Protein AF-A0A2V6W6C8-F1 (afdb_monomer)

Radius of gyration: 19.0 Å; Cα contacts (8 Å, |Δi|>4): 284; chains: 1; bounding box: 43×25×53 Å

Foldseek 3Di:
DKFWKWKAFPVRDIDIWIWPDADLFWTKTFPDDDDAQTWIWIWGAQPPRHHIDIFIWGFHDDDPGTTITTTPPQDPVSSVRSHVSVCVVVLPDQFEEEEAAQDPVVQVVVQVVSVVSPHHYDYDPDPVVVVVVCVPDDTPYYHD

Nearest PDB structures (foldseek):
  9fp0-assembly1_A  TM=7.371E-01  e=1.255E-05  Escherichia coli
  5y6f-assembly1_A  TM=8.385E-01  e=3.492E-03  Escherichia coli K-12
  3eod-assembly1_A  TM=9.828E-01  e=8.221E-02  Escherichia coli K-12
  3g01-assembly1_A  TM=4.564E-01  e=1.229E-01  Mus musculus
  3g01-assembly2_B  TM=4.558E-01  e=1.302E-01  Mus musculus

Solvent-accessible surface area (backbone atoms only — not comparable to full-atom values): 7828 Å² total; per-residue (Å²): 117,73,47,65,30,38,41,33,38,82,86,68,5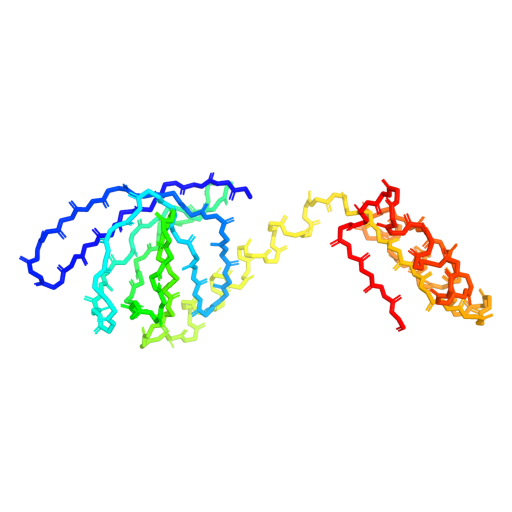5,67,50,72,26,33,27,60,49,73,56,64,56,30,36,36,27,29,79,40,86,71,59,69,76,38,57,31,40,40,39,34,61,39,81,94,81,43,65,78,46,79,44,44,26,33,27,75,41,66,56,101,62,17,33,34,30,37,53,46,92,74,47,73,67,59,35,51,53,44,38,50,52,47,48,52,60,55,68,74,45,70,41,42,33,35,38,45,38,69,52,64,67,60,42,48,53,52,35,54,50,41,41,73,70,54,29,46,63,44,84,33,59,40,71,70,60,43,55,61,45,57,76,78,49,82,61,79,43,77,47,116

Sequence (144 aa):
MAFDVRVTEASGKSWLGEAEDLSPFGMRVRNGHGRRDSVVRLDFDLPRGGPHVAMKALAVRTDPDGVAFAFVDVDRTEFCLVRQAVDDLLLRRKLWIMIIEDDREVASFLADYAEREGHAALIIARAEDALAYLSHDRPDAILL

Secondary structure (DSSP, 8-state):
--EEEEEEETTS-EEEEEES--BTTEEEE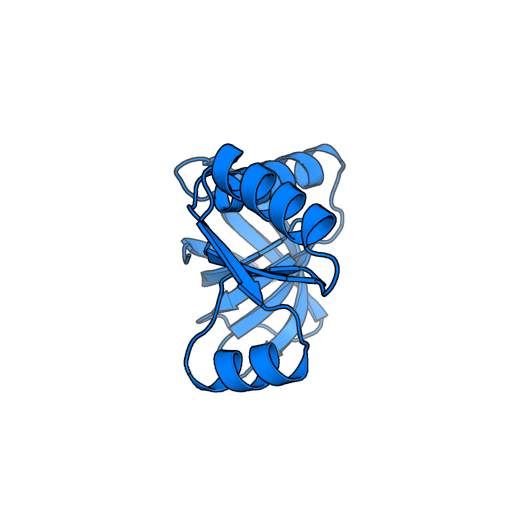ES----TT-EEEEEEEPTTT--EEEEEEEEEEEETTEEEEEE-S--HHHHHHHHHHHHHHHHTS--EEEEE-S-HHHHHHHHHHHHHTT-EEEEES-HHHHHHHHTT---SEEE-

Mean predicted aligned error: 8.82 Å

pLDDT: mean 89.84, std 7.2, range [62.44, 97.19]

Structure (mmCIF, N/CA/C/O backbone):
data_AF-A0A2V6W6C8-F1
#
_entry.id   AF-A0A2V6W6C8-F1
#
loop_
_atom_site.group_PDB
_atom_site.id
_atom_site.type_symbol
_atom_site.label_atom_id
_atom_site.label_alt_id
_atom_site.label_comp_id
_atom_site.label_asym_id
_atom_site.label_entity_id
_atom_site.label_seq_id
_atom_site.pdbx_PDB_ins_code
_atom_site.Cartn_x
_atom_site.Cartn_y
_atom_site.Cartn_z
_atom_site.occupancy
_atom_site.B_iso_or_equiv
_atom_site.auth_seq_id
_atom_site.auth_comp_id
_atom_site.auth_asym_id
_atom_site.auth_atom_id
_atom_site.pdbx_PDB_model_num
ATOM 1 N N . MET A 1 1 ? 4.886 6.812 1.545 1.00 62.44 1 MET A N 1
ATOM 2 C CA . MET A 1 1 ? 4.253 8.144 1.682 1.00 62.44 1 MET A CA 1
ATOM 3 C C . MET A 1 1 ? 3.411 8.043 2.924 1.00 62.44 1 MET A C 1
ATOM 5 O O . MET A 1 1 ? 2.709 7.049 3.034 1.00 62.44 1 MET A O 1
ATOM 9 N N . ALA A 1 2 ? 3.549 8.980 3.851 1.00 80.62 2 ALA A N 1
ATOM 10 C CA . ALA A 1 2 ? 2.997 8.809 5.180 1.00 80.62 2 ALA A CA 1
ATOM 11 C C . ALA A 1 2 ? 1.752 9.674 5.388 1.00 80.62 2 ALA A C 1
ATOM 13 O O . ALA A 1 2 ? 1.688 10.787 4.860 1.00 80.62 2 ALA A O 1
ATOM 14 N N . PHE A 1 3 ? 0.747 9.130 6.070 1.00 88.56 3 PHE A N 1
ATOM 15 C CA . PHE A 1 3 ? -0.523 9.807 6.335 1.00 88.56 3 PHE A CA 1
ATOM 16 C C . PHE A 1 3 ? -1.077 9.405 7.700 1.00 88.56 3 PHE A C 1
ATOM 18 O O . PHE A 1 3 ? -0.758 8.336 8.222 1.00 88.56 3 PHE A O 1
ATOM 25 N N . ASP A 1 4 ? -1.896 10.276 8.276 1.00 92.75 4 ASP A N 1
ATOM 26 C CA . ASP A 1 4 ? -2.429 10.086 9.618 1.00 92.75 4 ASP A CA 1
ATOM 27 C C . ASP A 1 4 ? -3.482 8.974 9.654 1.00 92.75 4 ASP A C 1
ATOM 29 O O . ASP A 1 4 ? -4.381 8.900 8.814 1.00 92.75 4 ASP A O 1
ATOM 33 N N . VAL A 1 5 ? -3.386 8.127 10.677 1.00 94.69 5 VAL A N 1
ATOM 34 C CA . VAL A 1 5 ? -4.329 7.042 10.948 1.00 94.69 5 VAL A CA 1
ATOM 35 C C . VAL A 1 5 ? -4.749 7.119 12.398 1.00 94.69 5 VAL A C 1
ATOM 37 O O . VAL A 1 5 ? -3.928 7.052 13.315 1.00 94.69 5 VAL A O 1
ATOM 40 N N . ARG A 1 6 ? -6.052 7.213 12.633 1.00 95.88 6 ARG A N 1
ATOM 41 C CA . ARG A 1 6 ? -6.608 7.091 13.973 1.00 95.88 6 ARG A CA 1
ATOM 42 C C . ARG A 1 6 ? -6.919 5.633 14.256 1.00 95.88 6 ARG A C 1
ATOM 44 O O . ARG A 1 6 ? -7.704 5.004 13.554 1.00 95.88 6 ARG A O 1
ATOM 51 N N . VAL A 1 7 ? -6.333 5.116 15.325 1.00 95.44 7 VAL A N 1
ATOM 52 C CA . VAL A 1 7 ? -6.569 3.753 15.792 1.00 95.44 7 VAL A CA 1
ATOM 53 C C . VAL A 1 7 ? -7.465 3.810 17.013 1.00 95.44 7 VAL A C 1
ATOM 55 O O . VAL A 1 7 ? -7.137 4.477 17.990 1.00 95.44 7 VAL A O 1
ATOM 58 N N . THR A 1 8 ? -8.600 3.120 16.955 1.00 95.69 8 THR A N 1
ATOM 59 C CA . THR A 1 8 ? -9.560 3.006 18.056 1.00 95.69 8 THR A CA 1
ATOM 60 C C . THR A 1 8 ? -9.625 1.555 18.516 1.00 95.69 8 THR A C 1
ATOM 62 O O . THR A 1 8 ? -10.038 0.675 17.763 1.00 95.69 8 THR A O 1
ATOM 65 N N . GLU A 1 9 ? -9.223 1.288 19.752 1.00 91.88 9 GLU A N 1
ATOM 66 C CA . GLU A 1 9 ? -9.350 -0.029 20.373 1.00 91.88 9 GLU A CA 1
ATOM 67 C C . GLU A 1 9 ? -10.810 -0.345 20.723 1.00 91.88 9 GLU A C 1
ATOM 69 O O . GLU A 1 9 ? -11.617 0.555 20.960 1.00 91.88 9 GLU A O 1
ATOM 74 N N . ALA A 1 10 ? -11.141 -1.632 20.868 1.00 87.12 10 ALA A N 1
ATOM 75 C CA . ALA A 1 10 ? -12.449 -2.067 21.372 1.00 87.12 10 ALA A CA 1
ATOM 76 C C . ALA A 1 10 ? -12.792 -1.499 22.768 1.00 87.12 10 ALA A C 1
ATOM 78 O O . ALA A 1 10 ? -13.962 -1.381 23.120 1.00 87.12 10 ALA A O 1
ATOM 79 N N . SER A 1 11 ? -11.775 -1.115 23.550 1.00 86.06 11 SER A N 1
ATOM 80 C CA . SER A 1 11 ? -11.918 -0.428 24.841 1.00 86.06 11 SER A CA 1
ATOM 81 C C . SER A 1 11 ? -12.442 1.013 24.719 1.00 86.06 11 SER A C 1
ATOM 83 O O . SER A 1 11 ? -12.753 1.637 25.731 1.00 86.06 11 SER A O 1
ATOM 85 N N . GLY A 1 12 ? -12.501 1.564 23.502 1.00 86.94 12 GLY A N 1
ATOM 86 C CA . GLY A 1 12 ? -12.798 2.969 23.225 1.00 86.94 12 GLY A CA 1
ATOM 87 C C . GLY A 1 12 ? -11.575 3.886 23.308 1.00 86.94 12 GLY A C 1
ATOM 88 O O . GLY A 1 12 ? -11.664 5.055 22.936 1.00 86.94 12 GLY A O 1
ATOM 89 N N . LYS A 1 13 ? -10.416 3.381 23.754 1.00 89.31 13 LYS A N 1
ATOM 90 C CA . LYS A 1 13 ? -9.166 4.143 23.736 1.00 89.31 13 LYS A CA 1
ATOM 91 C C . LYS A 1 13 ? -8.737 4.382 22.290 1.00 89.31 13 LYS A C 1
ATOM 93 O O . LYS A 1 13 ? -8.647 3.437 21.510 1.00 89.31 13 LYS A O 1
ATOM 98 N N . SER A 1 14 ? -8.432 5.630 21.948 1.00 92.75 14 SER A N 1
ATOM 99 C CA . SER A 1 14 ? -7.935 5.984 20.620 1.00 92.75 14 SER A CA 1
ATOM 100 C C . SER A 1 14 ? -6.599 6.703 20.674 1.00 92.75 14 SER A C 1
ATOM 102 O O . SER A 1 14 ? -6.353 7.491 21.589 1.00 92.75 14 SER A O 1
ATOM 104 N N . TRP A 1 15 ? -5.775 6.490 19.659 1.00 92.75 15 TRP A N 1
ATOM 105 C CA . TRP A 1 15 ? -4.523 7.209 19.452 1.00 92.75 15 TRP A CA 1
ATOM 106 C C . TRP A 1 15 ? -4.321 7.515 17.967 1.00 92.75 15 TRP A C 1
ATOM 108 O O . TRP A 1 15 ? -4.954 6.910 17.101 1.00 92.75 15 TRP A O 1
ATOM 118 N N . LEU A 1 16 ? -3.476 8.504 17.686 1.00 94.06 16 LEU A N 1
ATOM 119 C CA . LEU A 1 16 ? -3.096 8.885 16.330 1.00 94.06 16 LEU A CA 1
ATOM 120 C C . LEU A 1 16 ? -1.730 8.276 16.019 1.00 94.06 16 LEU A C 1
ATOM 122 O O . LEU A 1 16 ? -0.802 8.424 16.813 1.00 94.06 16 LEU A O 1
ATOM 126 N N . GLY A 1 17 ? -1.631 7.577 14.899 1.00 93.38 17 GLY A N 1
ATOM 127 C CA . GLY A 1 17 ? -0.380 7.079 14.347 1.00 93.38 17 GLY A CA 1
ATOM 128 C C . GLY A 1 17 ? -0.221 7.500 12.898 1.00 93.38 17 GLY A C 1
ATOM 129 O O . GLY A 1 17 ? -1.061 8.201 12.339 1.00 93.38 17 GLY A O 1
ATOM 130 N N . GLU A 1 18 ? 0.865 7.045 12.294 1.00 93.56 18 GLU A N 1
ATOM 131 C CA . GLU A 1 18 ? 1.234 7.400 10.927 1.00 93.56 18 GLU A CA 1
ATOM 132 C C . GLU A 1 18 ? 1.346 6.122 10.088 1.00 93.56 18 GLU A C 1
ATOM 134 O O . GLU A 1 18 ? 2.138 5.238 10.416 1.00 93.56 18 GLU A O 1
ATOM 139 N N . ALA A 1 19 ? 0.561 6.001 9.018 1.00 91.69 19 ALA A N 1
ATOM 140 C CA . ALA A 1 19 ? 0.697 4.913 8.055 1.00 91.69 19 ALA A CA 1
ATOM 141 C C . ALA A 1 19 ? 2.046 5.011 7.345 1.00 91.69 19 ALA A C 1
ATOM 143 O O . ALA A 1 19 ? 2.351 6.018 6.707 1.00 91.69 19 ALA A O 1
ATOM 144 N N . GLU A 1 20 ? 2.845 3.955 7.421 1.00 89.19 20 GLU A N 1
ATOM 145 C CA . GLU A 1 20 ? 4.095 3.845 6.668 1.00 89.19 20 GLU A CA 1
ATOM 146 C C . GLU A 1 20 ? 3.875 3.158 5.317 1.00 89.19 20 GLU A C 1
ATOM 148 O O . GLU A 1 20 ? 4.447 3.569 4.300 1.00 89.19 20 GLU A O 1
ATOM 153 N N . ASP A 1 21 ? 2.994 2.157 5.310 1.00 87.62 21 ASP A N 1
ATOM 154 C CA . ASP A 1 21 ? 2.549 1.429 4.132 1.00 87.62 21 ASP A CA 1
ATOM 155 C C . ASP A 1 21 ? 1.022 1.251 4.128 1.00 87.62 21 ASP A C 1
ATOM 157 O O . ASP A 1 21 ? 0.343 1.419 5.143 1.00 87.62 21 ASP A O 1
ATOM 161 N N . LEU A 1 22 ? 0.486 0.942 2.947 1.00 90.38 22 LEU A N 1
ATOM 162 C CA . LEU A 1 22 ? -0.909 0.572 2.752 1.00 90.38 22 LEU A CA 1
ATOM 163 C C . LEU A 1 22 ? -0.989 -0.495 1.665 1.00 90.38 22 LEU A C 1
ATOM 165 O O . LEU A 1 22 ? -0.419 -0.347 0.584 1.00 90.38 22 LEU A O 1
ATOM 169 N N . SER A 1 23 ? -1.746 -1.547 1.945 1.00 89.62 23 SER A N 1
ATOM 170 C CA . SER A 1 23 ? -2.125 -2.583 0.992 1.00 89.62 23 SER A CA 1
ATOM 171 C C . SER A 1 23 ? -3.633 -2.841 1.086 1.00 89.62 23 SER A C 1
ATOM 173 O O . SER A 1 23 ? -4.257 -2.459 2.077 1.00 89.62 23 SER A O 1
ATOM 175 N N . PRO A 1 24 ? -4.238 -3.556 0.123 1.00 90.94 24 PRO A N 1
ATOM 176 C CA . PRO A 1 24 ? -5.645 -3.955 0.213 1.00 90.94 24 PRO A CA 1
ATOM 177 C C . PRO A 1 24 ? -5.992 -4.834 1.425 1.00 90.94 24 PRO A C 1
ATOM 179 O O . PRO A 1 24 ? -7.167 -5.008 1.730 1.00 90.94 24 PRO A O 1
ATOM 182 N N . PHE A 1 25 ? -4.992 -5.406 2.102 1.00 91.81 25 PHE A N 1
ATOM 183 C CA . PHE A 1 25 ? -5.183 -6.383 3.176 1.00 91.81 25 PHE A CA 1
ATOM 184 C C . PHE A 1 25 ? -4.650 -5.925 4.530 1.00 91.81 25 PHE A C 1
ATOM 186 O O . PHE A 1 25 ? -4.784 -6.643 5.519 1.00 91.81 25 PHE A O 1
ATOM 193 N N . GLY A 1 26 ? -4.026 -4.756 4.604 1.00 93.31 26 GLY A N 1
ATOM 194 C CA . GLY A 1 26 ? -3.428 -4.297 5.843 1.00 93.31 26 GLY A CA 1
ATOM 195 C C . GLY A 1 26 ? -2.529 -3.092 5.668 1.00 93.31 26 GLY A C 1
ATOM 196 O O . GLY A 1 26 ? -2.308 -2.607 4.556 1.00 93.31 26 GLY A O 1
ATOM 197 N N . MET A 1 27 ? -2.014 -2.633 6.801 1.00 93.81 27 MET A N 1
ATOM 198 C CA . MET A 1 27 ? -1.180 -1.445 6.898 1.00 93.81 27 MET A CA 1
ATOM 199 C C . MET A 1 27 ? -0.268 -1.526 8.126 1.00 93.81 27 MET A C 1
ATOM 201 O O . MET A 1 27 ? -0.667 -2.006 9.194 1.00 93.81 27 MET A O 1
ATOM 205 N N . ARG A 1 28 ? 0.946 -1.003 7.993 1.00 93.81 28 ARG A N 1
ATOM 206 C CA . ARG A 1 28 ? 1.867 -0.721 9.093 1.00 93.81 28 ARG A CA 1
ATOM 207 C C . ARG A 1 28 ? 1.684 0.714 9.575 1.00 93.81 28 ARG A C 1
ATOM 209 O O . ARG A 1 28 ? 1.758 1.656 8.789 1.00 93.81 28 ARG A O 1
ATOM 216 N N . VAL A 1 29 ? 1.485 0.872 10.881 1.00 94.38 29 VAL A N 1
ATOM 217 C CA . VAL A 1 29 ? 1.289 2.171 11.537 1.00 94.38 29 VAL A CA 1
ATOM 218 C C . VAL A 1 29 ? 2.423 2.428 12.526 1.00 94.38 29 VAL A C 1
ATOM 220 O O . VAL A 1 29 ? 2.602 1.666 13.478 1.00 94.38 29 VAL A O 1
ATOM 223 N N . ARG A 1 30 ? 3.168 3.516 12.321 1.00 92.81 30 ARG A N 1
ATOM 224 C CA . ARG A 1 30 ? 4.212 4.015 13.227 1.00 92.81 30 ARG A CA 1
ATOM 225 C C . ARG A 1 30 ? 3.645 4.886 14.338 1.00 92.81 30 ARG A C 1
ATOM 227 O O . ARG A 1 30 ? 2.506 5.352 14.265 1.00 92.81 30 ARG A O 1
ATOM 234 N N . ASN A 1 31 ? 4.464 5.107 15.370 1.00 85.00 31 ASN A N 1
ATOM 235 C CA . ASN A 1 31 ? 4.119 5.870 16.583 1.00 85.00 31 ASN A CA 1
ATOM 236 C C . ASN A 1 31 ? 2.915 5.283 17.344 1.00 85.00 31 ASN A C 1
ATOM 238 O O . ASN A 1 31 ? 2.336 5.903 18.237 1.00 85.00 31 ASN A O 1
ATOM 242 N N . GLY A 1 32 ? 2.552 4.054 16.983 1.00 71.75 32 GLY A N 1
ATOM 243 C CA . GLY A 1 32 ? 1.411 3.326 17.479 1.00 71.75 32 GLY A CA 1
ATOM 244 C C . GLY A 1 32 ? 1.790 2.329 18.549 1.00 71.75 32 GLY A C 1
ATOM 245 O O . GLY A 1 32 ? 2.871 1.752 18.534 1.00 71.75 32 GLY A O 1
ATOM 246 N N . HIS A 1 33 ? 0.876 2.132 19.488 1.00 75.38 33 HIS A N 1
ATOM 247 C CA . HIS A 1 33 ? 1.067 1.221 20.604 1.00 75.38 33 HIS A CA 1
ATOM 248 C C . HIS A 1 33 ? -0.142 0.292 20.613 1.00 75.38 33 HIS A C 1
ATOM 250 O O . HIS A 1 33 ? -1.280 0.751 20.688 1.00 75.38 33 HIS A O 1
ATOM 256 N N . GLY A 1 34 ? 0.089 -1.011 20.491 1.00 73.88 34 GLY A N 1
ATOM 257 C CA . GLY A 1 34 ? -0.984 -1.990 20.371 1.00 73.88 34 GLY A CA 1
ATOM 258 C C . GLY A 1 34 ? -0.545 -3.347 20.887 1.00 73.88 34 GLY A C 1
ATOM 259 O O . GLY A 1 34 ? 0.596 -3.772 20.690 1.00 73.88 34 GLY A O 1
ATOM 260 N N . ARG A 1 35 ? -1.460 -4.029 21.573 1.00 78.94 35 ARG A N 1
ATOM 261 C CA . ARG A 1 35 ? -1.247 -5.407 22.006 1.00 78.94 35 ARG A CA 1
ATOM 262 C C . ARG A 1 35 ? -1.430 -6.327 20.800 1.00 78.94 35 ARG A C 1
ATOM 264 O O . ARG A 1 35 ? -2.382 -6.142 20.052 1.00 78.94 35 ARG A O 1
ATOM 271 N N . ARG A 1 36 ? -0.560 -7.328 20.630 1.00 82.88 36 ARG A N 1
ATOM 272 C CA . ARG A 1 36 ? -0.808 -8.398 19.650 1.00 82.88 36 ARG A CA 1
ATOM 273 C C . ARG A 1 36 ? -2.198 -8.998 19.855 1.00 82.88 36 ARG A C 1
ATOM 275 O O . ARG A 1 36 ? -2.672 -9.090 20.990 1.00 82.88 36 ARG A O 1
ATOM 282 N N . ASP A 1 37 ? -2.815 -9.372 18.743 1.00 87.75 37 ASP A N 1
ATOM 283 C CA . ASP A 1 37 ? -4.145 -9.968 18.651 1.00 87.75 37 ASP A CA 1
ATOM 284 C C . ASP A 1 37 ? -5.293 -9.039 19.090 1.00 87.75 37 ASP A C 1
ATOM 286 O O . ASP A 1 37 ? -6.425 -9.487 19.279 1.00 87.75 37 ASP A O 1
ATOM 290 N N . SER A 1 38 ? -5.045 -7.730 19.240 1.00 90.31 38 SER A N 1
ATOM 291 C CA . SER A 1 38 ? -6.118 -6.765 19.478 1.00 90.31 38 SER A CA 1
ATOM 292 C C . SER A 1 38 ? -6.866 -6.438 18.186 1.00 90.31 38 SER A C 1
ATOM 294 O O . SER A 1 38 ? -6.264 -6.152 17.150 1.00 90.31 38 SER A O 1
ATOM 296 N N . VAL A 1 39 ? -8.199 -6.447 18.260 1.00 93.88 39 VAL A N 1
ATOM 297 C CA . VAL A 1 39 ? -9.058 -5.929 17.191 1.00 93.88 39 VAL A CA 1
ATOM 298 C C . VAL A 1 39 ? -9.269 -4.436 17.415 1.00 93.88 39 VAL A C 1
ATOM 300 O O . VAL A 1 39 ? -9.653 -3.999 18.505 1.00 93.88 39 VAL A O 1
ATOM 303 N N . VAL A 1 40 ? -9.008 -3.657 16.374 1.00 95.38 40 VAL A N 1
ATOM 304 C CA . VAL A 1 40 ? -9.105 -2.199 16.363 1.00 95.38 40 VAL A CA 1
ATOM 305 C C . VAL A 1 40 ? -9.900 -1.732 15.148 1.00 95.38 40 VAL A C 1
ATOM 307 O O . VAL A 1 40 ? -10.073 -2.461 14.171 1.00 95.38 40 VAL A O 1
ATOM 310 N N . ARG A 1 41 ? -10.365 -0.488 15.202 1.00 96.38 41 ARG A N 1
ATOM 311 C CA . ARG A 1 41 ? -10.879 0.248 14.050 1.00 96.38 41 ARG A CA 1
ATOM 312 C C . ARG A 1 41 ? -9.837 1.273 13.621 1.00 96.38 41 ARG A C 1
ATOM 314 O O . ARG A 1 41 ? -9.330 2.012 14.465 1.00 96.38 41 ARG A O 1
ATOM 321 N N . LEU A 1 42 ? -9.513 1.280 12.338 1.00 95.69 42 LEU A N 1
ATOM 322 C CA . LEU A 1 42 ? -8.561 2.189 11.714 1.00 95.69 42 LEU A CA 1
ATOM 323 C C . LEU A 1 42 ? -9.347 3.186 10.872 1.00 95.69 42 LEU A C 1
ATOM 325 O O . LEU A 1 42 ? -10.039 2.771 9.949 1.00 95.69 42 LEU A O 1
ATOM 329 N N . ASP A 1 43 ? -9.238 4.469 11.194 1.00 96.00 43 ASP A N 1
ATOM 330 C CA . ASP A 1 43 ? -9.865 5.571 10.464 1.00 96.00 43 ASP A CA 1
ATOM 331 C C . ASP A 1 43 ? -8.782 6.426 9.808 1.00 96.00 43 ASP A C 1
ATOM 333 O O . ASP A 1 43 ? -7.878 6.914 10.495 1.00 96.00 43 ASP A O 1
ATOM 337 N N . PHE A 1 44 ? -8.857 6.612 8.495 1.00 93.75 44 PHE A N 1
ATOM 338 C CA . PHE A 1 44 ? -7.864 7.374 7.741 1.00 93.75 44 PHE A CA 1
ATOM 339 C C . PHE A 1 44 ? -8.436 7.913 6.434 1.00 93.75 44 PHE A C 1
ATOM 341 O O . PHE A 1 44 ? -9.360 7.344 5.855 1.00 93.75 44 PHE A O 1
ATOM 348 N N . ASP A 1 45 ? -7.855 9.005 5.951 1.00 91.62 45 ASP A N 1
ATOM 349 C CA . ASP A 1 45 ? -8.148 9.521 4.618 1.00 91.62 45 ASP A CA 1
ATOM 350 C C . ASP A 1 45 ? -7.228 8.843 3.607 1.00 91.62 45 ASP A C 1
ATOM 352 O O . ASP A 1 45 ? -6.011 8.765 3.808 1.00 91.62 45 ASP A O 1
ATOM 356 N N . LEU A 1 46 ? -7.796 8.344 2.507 1.00 87.50 46 LEU A N 1
ATOM 357 C CA . LEU A 1 46 ? -6.969 7.779 1.451 1.00 87.50 46 LEU A CA 1
ATOM 358 C C . LEU A 1 46 ? -6.038 8.861 0.873 1.00 87.50 46 LEU A C 1
ATOM 360 O O . LEU A 1 46 ? -6.459 10.008 0.670 1.00 87.50 46 LEU A O 1
ATOM 364 N N . PRO A 1 47 ? -4.766 8.526 0.585 1.00 77.25 47 PRO A N 1
ATOM 365 C CA . PRO A 1 47 ? -3.796 9.505 0.113 1.00 77.25 47 PRO A CA 1
ATOM 366 C C . PRO A 1 47 ? -4.258 10.296 -1.114 1.00 77.25 47 PRO A C 1
ATOM 368 O O . PRO A 1 47 ? -5.008 9.804 -1.953 1.00 77.25 47 PRO A O 1
ATOM 371 N N . ARG A 1 48 ? -3.731 11.522 -1.249 1.00 74.69 48 ARG A N 1
ATOM 372 C CA . ARG A 1 48 ? -4.061 12.476 -2.329 1.00 74.69 48 ARG A CA 1
ATOM 373 C C . ARG A 1 48 ? -5.521 12.959 -2.329 1.00 74.69 48 ARG A C 1
ATOM 375 O O . ARG A 1 48 ? -6.054 13.289 -3.385 1.00 74.69 48 ARG A O 1
ATOM 382 N N . GLY A 1 49 ? -6.130 13.056 -1.146 1.00 74.25 49 GLY A N 1
ATOM 383 C CA . GLY A 1 49 ? -7.489 13.581 -0.980 1.00 74.25 49 GLY A CA 1
ATOM 384 C C . GLY A 1 49 ? -8.573 12.585 -1.390 1.00 74.25 49 GLY A C 1
ATOM 385 O O . GLY A 1 49 ? -9.637 12.999 -1.846 1.00 74.25 49 GLY A O 1
ATOM 386 N N . GLY A 1 50 ? -8.282 11.286 -1.278 1.00 81.38 50 GLY A N 1
ATOM 387 C CA . GLY A 1 50 ? -9.269 10.231 -1.466 1.00 81.38 50 GLY A CA 1
ATOM 388 C C . GLY A 1 50 ? -10.316 10.216 -0.344 1.00 81.38 50 GLY A C 1
ATOM 389 O O . GLY A 1 50 ? -10.231 10.998 0.605 1.00 81.38 50 GLY A O 1
ATOM 390 N N . PRO A 1 51 ? -11.334 9.344 -0.444 1.00 89.00 51 PRO A N 1
ATOM 391 C CA . PRO A 1 51 ? -12.390 9.285 0.556 1.00 89.00 51 PRO A CA 1
ATOM 392 C C . PRO A 1 51 ? -11.857 8.816 1.916 1.00 89.00 51 PRO A C 1
ATOM 394 O O . PRO A 1 51 ? -10.853 8.104 2.000 1.00 89.00 51 PRO A O 1
ATOM 397 N N . HIS A 1 52 ? -12.577 9.196 2.970 1.00 91.75 52 HIS A N 1
ATOM 398 C CA . HIS A 1 52 ? -12.354 8.677 4.313 1.00 91.75 52 HIS A CA 1
ATOM 399 C C . HIS A 1 52 ? -12.747 7.200 4.384 1.00 91.75 52 HIS A C 1
ATOM 401 O O . HIS A 1 52 ? -13.813 6.814 3.895 1.00 91.75 52 HIS A O 1
ATOM 407 N N . VAL A 1 53 ? -11.901 6.384 5.007 1.00 93.00 53 VAL A N 1
ATOM 408 C CA . VAL A 1 53 ? -12.066 4.935 5.114 1.00 93.00 53 VAL A CA 1
ATOM 409 C C . VAL A 1 53 ? -11.943 4.512 6.575 1.00 93.00 53 VAL A C 1
ATOM 411 O O . VAL A 1 53 ? -11.017 4.917 7.277 1.00 93.00 53 VAL A O 1
ATOM 414 N N . ALA A 1 54 ? -12.880 3.670 7.018 1.00 94.25 54 ALA A N 1
ATOM 415 C CA . ALA A 1 54 ? -12.892 3.080 8.349 1.00 94.25 54 ALA A CA 1
ATOM 416 C C . ALA A 1 54 ? -12.877 1.552 8.232 1.00 94.25 54 ALA A C 1
ATOM 418 O O . ALA A 1 54 ? -13.855 0.959 7.791 1.00 94.25 54 ALA A O 1
ATOM 419 N N . MET A 1 55 ? -11.780 0.916 8.641 1.00 94.25 55 MET A N 1
ATOM 420 C CA . MET A 1 55 ? -11.561 -0.528 8.484 1.00 94.25 55 MET A CA 1
ATOM 421 C C . MET A 1 55 ? -11.444 -1.194 9.849 1.00 94.25 55 MET A C 1
ATOM 423 O O . MET A 1 55 ? -10.784 -0.668 10.751 1.00 94.25 55 MET A O 1
ATOM 427 N N . LYS A 1 56 ? -12.025 -2.384 10.014 1.00 95.56 56 LYS A N 1
ATOM 428 C CA . LYS A 1 56 ? -11.655 -3.250 11.138 1.00 95.56 56 LYS A CA 1
ATOM 429 C C . LYS A 1 56 ? -10.320 -3.915 10.844 1.00 95.56 56 LYS A C 1
ATOM 431 O O . LYS A 1 56 ? -10.060 -4.337 9.718 1.00 95.56 56 LYS A O 1
ATOM 436 N N . ALA A 1 57 ? -9.489 -4.055 11.867 1.00 96.31 57 ALA A N 1
ATOM 437 C CA . ALA A 1 57 ? -8.196 -4.693 11.717 1.00 96.31 57 ALA A CA 1
ATOM 438 C C . ALA A 1 57 ? -7.754 -5.437 12.976 1.00 96.31 57 ALA A C 1
ATOM 440 O O . ALA A 1 57 ? -8.138 -5.089 14.091 1.00 96.31 57 ALA A O 1
ATOM 441 N N . LEU A 1 58 ? -6.913 -6.446 12.783 1.00 95.75 58 LEU A N 1
ATOM 442 C CA . LEU A 1 58 ? -6.262 -7.226 13.823 1.00 95.75 58 LEU A CA 1
ATOM 443 C C . LEU A 1 58 ? -4.780 -6.847 13.893 1.00 95.75 58 LEU A C 1
ATOM 445 O O . LEU A 1 58 ? -4.086 -6.866 12.875 1.00 95.75 58 LEU A O 1
ATOM 449 N N . ALA A 1 59 ? -4.278 -6.536 15.087 1.00 94.50 59 ALA A N 1
ATOM 450 C CA . ALA A 1 59 ? -2.850 -6.351 15.325 1.00 94.50 59 ALA A CA 1
ATOM 451 C C . ALA A 1 59 ? -2.117 -7.696 15.199 1.00 94.50 59 ALA A C 1
ATOM 453 O O . ALA A 1 59 ? -2.114 -8.500 16.131 1.00 94.50 59 ALA A O 1
ATOM 454 N N . VAL A 1 60 ? -1.480 -7.945 14.055 1.00 94.81 60 VAL A N 1
ATOM 455 C CA . VAL A 1 60 ? -0.798 -9.222 13.770 1.00 94.81 60 VAL A CA 1
ATOM 456 C C . VAL A 1 60 ? 0.672 -9.211 14.184 1.00 94.81 60 VAL A C 1
ATOM 458 O O . VAL A 1 60 ? 1.259 -10.258 14.463 1.00 94.81 60 VAL A O 1
ATOM 461 N N . ARG A 1 61 ? 1.288 -8.026 14.250 1.00 91.94 61 ARG A N 1
ATOM 462 C CA . ARG A 1 61 ? 2.682 -7.858 14.673 1.00 91.94 61 ARG A CA 1
ATOM 463 C C . ARG A 1 61 ? 2.871 -6.520 15.378 1.00 91.94 61 ARG A C 1
ATOM 465 O O . ARG A 1 61 ? 2.365 -5.505 14.921 1.00 91.94 61 ARG A O 1
ATOM 472 N N . THR A 1 62 ? 3.649 -6.531 16.455 1.00 90.81 62 THR A N 1
ATOM 473 C CA . THR A 1 62 ? 4.101 -5.334 17.172 1.00 90.81 62 THR A CA 1
ATOM 474 C C . THR A 1 62 ? 5.614 -5.268 17.028 1.00 90.81 62 THR A C 1
ATOM 476 O O . THR A 1 62 ? 6.290 -6.238 17.379 1.00 90.81 62 THR A O 1
ATOM 479 N N . ASP A 1 63 ? 6.105 -4.152 16.509 1.00 87.94 63 ASP A N 1
ATOM 480 C CA . ASP A 1 63 ? 7.516 -3.825 16.326 1.00 87.94 63 ASP A CA 1
ATOM 481 C C . ASP A 1 63 ? 7.880 -2.650 17.273 1.00 87.94 63 ASP A C 1
ATOM 483 O O . ASP A 1 63 ? 6.980 -2.007 17.821 1.00 87.94 63 ASP A O 1
ATOM 487 N N . PRO A 1 64 ? 9.169 -2.355 17.533 1.00 85.56 64 PRO A N 1
ATOM 488 C CA . PRO A 1 64 ? 9.558 -1.277 18.455 1.00 85.56 64 PRO A CA 1
ATOM 489 C C . PRO A 1 64 ? 9.075 0.125 18.050 1.00 85.56 64 PRO A C 1
ATOM 491 O O . PRO A 1 64 ? 8.935 0.997 18.902 1.00 85.56 64 PRO A O 1
ATOM 494 N N . ASP A 1 65 ? 8.844 0.344 16.757 1.00 88.00 65 ASP A N 1
ATOM 495 C CA . ASP A 1 65 ? 8.496 1.621 16.130 1.00 88.00 65 ASP A CA 1
ATOM 496 C C . ASP A 1 65 ? 7.040 1.685 15.632 1.00 88.00 65 ASP A C 1
ATOM 498 O O . ASP A 1 65 ? 6.603 2.723 15.124 1.00 88.00 65 ASP A O 1
ATOM 502 N N . GLY A 1 66 ? 6.267 0.605 15.784 1.00 91.50 66 GLY A N 1
ATOM 503 C CA . GLY A 1 66 ? 4.898 0.557 15.286 1.00 91.50 66 GLY A CA 1
ATOM 504 C C . GLY A 1 66 ? 4.217 -0.805 15.360 1.00 91.50 66 GLY A C 1
ATOM 505 O O . GLY A 1 66 ? 4.689 -1.759 15.975 1.00 91.50 66 GLY A O 1
ATOM 506 N N . VAL A 1 67 ? 3.058 -0.896 14.715 1.00 94.62 67 VAL A N 1
ATOM 507 C CA . VAL A 1 67 ? 2.209 -2.091 14.703 1.00 94.62 67 VAL A CA 1
ATOM 508 C C . VAL A 1 67 ? 1.776 -2.377 13.269 1.00 94.62 67 VAL A C 1
ATOM 510 O O . VAL A 1 67 ? 1.355 -1.472 12.550 1.00 94.62 67 VAL A O 1
ATOM 513 N N . ALA A 1 68 ? 1.870 -3.638 12.850 1.00 94.62 68 ALA A N 1
ATOM 514 C CA . ALA A 1 68 ? 1.284 -4.103 11.601 1.00 94.62 68 ALA A CA 1
ATOM 515 C C . ALA A 1 68 ? -0.123 -4.640 11.866 1.00 94.62 68 ALA A C 1
ATOM 517 O O . ALA A 1 68 ? -0.323 -5.523 12.710 1.00 94.62 68 ALA A O 1
ATOM 518 N N . PHE A 1 69 ? -1.083 -4.119 11.114 1.00 96.00 69 PHE A N 1
ATOM 519 C CA 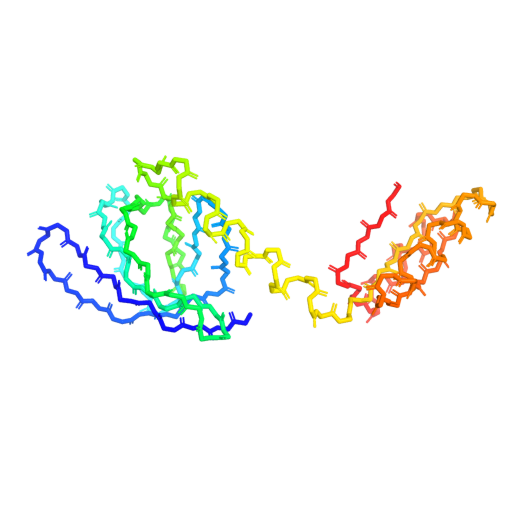. PHE A 1 69 ? -2.481 -4.496 11.190 1.00 96.00 69 PHE A CA 1
ATOM 520 C C . PHE A 1 69 ? -2.902 -5.220 9.913 1.00 96.00 69 PHE A C 1
ATOM 522 O O . PHE A 1 69 ? -2.665 -4.725 8.812 1.00 96.00 6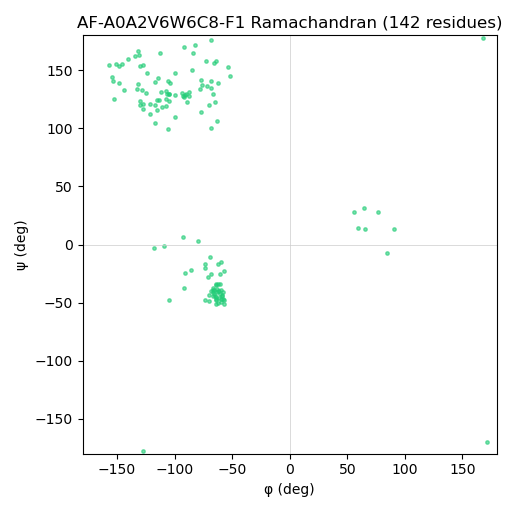9 PHE A O 1
ATOM 529 N N . ALA A 1 70 ? -3.557 -6.370 10.062 1.00 95.81 70 ALA A N 1
ATOM 530 C CA . ALA A 1 70 ? -4.266 -7.031 8.971 1.00 95.81 70 ALA A CA 1
ATOM 531 C C . ALA A 1 70 ? -5.730 -6.596 9.002 1.00 95.81 70 ALA A C 1
ATOM 533 O O . ALA A 1 70 ? -6.358 -6.642 10.060 1.00 95.81 70 ALA A O 1
ATOM 534 N N . PHE A 1 71 ? -6.280 -6.176 7.870 1.00 96.38 71 PHE A N 1
ATOM 535 C CA . PHE A 1 71 ? -7.698 -5.857 7.774 1.00 96.38 71 PHE A CA 1
ATOM 536 C C . PHE A 1 71 ? -8.538 -7.132 7.906 1.00 96.38 71 PHE A C 1
ATOM 538 O O . PHE A 1 71 ? -8.171 -8.190 7.393 1.00 96.38 71 PHE A O 1
ATOM 545 N N . VAL A 1 72 ? -9.659 -7.035 8.618 1.00 94.69 72 VAL A N 1
ATOM 546 C CA . VAL A 1 72 ? -10.583 -8.150 8.874 1.00 94.69 72 VAL A CA 1
ATOM 547 C C . VAL A 1 72 ? -11.998 -7.753 8.473 1.00 94.69 72 VAL A C 1
ATOM 549 O O . VAL A 1 72 ? -12.325 -6.571 8.477 1.00 94.69 72 VAL A O 1
ATOM 552 N N . ASP A 1 73 ? -12.832 -8.740 8.139 1.00 91.69 73 ASP A N 1
ATOM 553 C CA . ASP A 1 73 ? -14.201 -8.543 7.630 1.00 91.69 73 ASP A CA 1
ATOM 554 C C . ASP A 1 73 ? -14.290 -7.656 6.366 1.00 91.69 73 ASP A C 1
ATOM 556 O O . ASP A 1 73 ? -15.309 -7.008 6.154 1.00 91.69 73 ASP A O 1
ATOM 560 N N . VAL A 1 74 ? -13.244 -7.625 5.529 1.00 90.75 74 VAL A N 1
ATOM 561 C CA . VAL A 1 74 ? -13.183 -6.746 4.346 1.00 90.75 74 VAL A CA 1
ATOM 562 C C . VAL A 1 74 ? -14.161 -7.207 3.268 1.00 90.75 74 VAL A C 1
ATOM 564 O O . VAL A 1 74 ? -14.036 -8.321 2.745 1.00 90.75 74 VAL A O 1
ATOM 567 N N . ASP A 1 75 ? -15.102 -6.344 2.893 1.00 91.44 75 ASP A N 1
ATOM 568 C CA . ASP A 1 75 ? -16.015 -6.614 1.787 1.00 91.44 75 ASP A CA 1
ATOM 569 C C . ASP A 1 75 ? -15.398 -6.283 0.410 1.00 91.44 75 ASP A C 1
ATOM 571 O O . ASP A 1 75 ? -14.303 -5.728 0.276 1.00 91.44 75 ASP A O 1
ATOM 575 N N . ARG A 1 7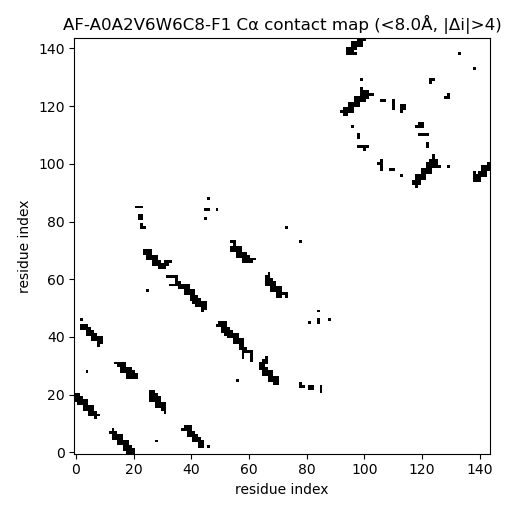6 ? -16.098 -6.650 -0.672 1.00 91.12 76 ARG A N 1
ATOM 576 C CA . ARG A 1 76 ? -15.602 -6.421 -2.040 1.00 91.12 76 ARG A CA 1
ATOM 577 C C . ARG A 1 76 ? -15.458 -4.933 -2.379 1.00 91.12 76 ARG A C 1
ATOM 579 O O . ARG A 1 76 ? -14.572 -4.577 -3.152 1.00 91.12 76 ARG A O 1
ATOM 586 N N . THR A 1 77 ? -16.335 -4.088 -1.850 1.00 91.69 77 THR A N 1
ATOM 587 C CA . THR A 1 77 ? -16.338 -2.643 -2.093 1.00 91.69 77 THR A CA 1
ATOM 588 C C . THR A 1 77 ? -15.138 -1.997 -1.411 1.00 91.69 77 THR A C 1
ATOM 590 O O . THR A 1 77 ? -14.391 -1.269 -2.063 1.00 91.69 77 THR A O 1
ATOM 593 N N . GLU A 1 78 ? -14.908 -2.322 -0.140 1.00 91.06 78 GLU A N 1
ATOM 594 C CA . GLU A 1 78 ? -13.761 -1.875 0.654 1.00 91.06 78 GLU A CA 1
ATOM 595 C C . GLU A 1 78 ? -12.444 -2.325 0.016 1.00 91.06 78 GLU A C 1
ATOM 597 O O . GLU A 1 78 ? -11.543 -1.512 -0.201 1.00 91.06 78 GLU A O 1
ATOM 602 N N . PHE A 1 79 ? -12.361 -3.598 -0.387 1.00 91.75 79 PHE A N 1
ATOM 603 C CA . PHE A 1 79 ? -11.201 -4.128 -1.099 1.00 91.75 79 PHE A CA 1
ATOM 604 C C . PHE A 1 79 ? -10.917 -3.352 -2.390 1.00 91.75 79 PHE A C 1
ATOM 606 O O . PHE A 1 79 ? -9.787 -2.922 -2.625 1.00 91.75 79 PHE A O 1
ATOM 613 N N . CYS A 1 80 ? -11.931 -3.161 -3.241 1.00 90.62 80 CYS A N 1
ATOM 614 C CA . CYS A 1 80 ? -11.766 -2.442 -4.502 1.00 90.62 80 CYS A CA 1
ATOM 615 C C . CYS A 1 80 ? -11.360 -0.982 -4.283 1.00 90.62 80 CYS A C 1
ATOM 617 O O . CYS A 1 80 ? -10.519 -0.488 -5.032 1.00 90.62 80 CYS A O 1
ATOM 619 N N . LEU A 1 81 ? -11.911 -0.321 -3.262 1.00 90.75 81 LEU A N 1
ATOM 620 C CA . LEU A 1 81 ? -11.596 1.064 -2.929 1.00 90.75 81 LEU A CA 1
ATOM 621 C C . LEU A 1 81 ? -10.128 1.224 -2.514 1.00 90.75 81 LEU A C 1
ATOM 623 O O . LEU A 1 81 ? -9.415 2.055 -3.078 1.00 90.75 81 LEU A O 1
ATOM 627 N N . VAL A 1 82 ? -9.656 0.406 -1.567 1.00 90.81 82 VAL A N 1
ATOM 628 C CA . VAL A 1 82 ? -8.259 0.468 -1.110 1.00 90.81 82 VAL A CA 1
ATOM 629 C C . VAL A 1 82 ? -7.310 0.053 -2.233 1.00 90.81 82 VAL A C 1
ATOM 631 O O . VAL A 1 82 ? -6.306 0.726 -2.456 1.00 90.81 82 VAL A O 1
ATOM 634 N N . ARG A 1 83 ? -7.639 -1.003 -2.992 1.00 89.88 83 ARG A N 1
ATOM 635 C CA . ARG A 1 83 ? -6.843 -1.431 -4.152 1.00 89.88 83 ARG A CA 1
ATOM 636 C C . ARG A 1 83 ? -6.696 -0.314 -5.176 1.00 89.88 83 ARG A C 1
ATOM 638 O O . ARG A 1 83 ? -5.582 -0.043 -5.594 1.00 89.88 83 ARG A O 1
ATOM 645 N N . GLN A 1 84 ? -7.786 0.357 -5.538 1.00 87.19 84 GLN A N 1
ATOM 646 C CA . GLN A 1 84 ? -7.735 1.461 -6.492 1.00 87.19 84 GLN A CA 1
ATOM 647 C C . GLN A 1 84 ? -6.868 2.616 -5.978 1.00 87.19 84 GLN A C 1
ATOM 649 O O . GLN A 1 84 ? -6.091 3.176 -6.742 1.00 87.19 84 GLN A O 1
ATOM 654 N N . ALA A 1 85 ? -6.949 2.950 -4.689 1.00 85.56 85 ALA A N 1
ATOM 655 C CA . ALA A 1 85 ? -6.108 3.993 -4.113 1.00 85.56 85 ALA A CA 1
ATOM 656 C C . ALA A 1 85 ? -4.616 3.619 -4.111 1.00 85.56 85 ALA A C 1
ATOM 658 O O . ALA A 1 85 ? -3.769 4.468 -4.394 1.00 85.56 85 ALA A O 1
ATOM 659 N N . VAL A 1 86 ? -4.290 2.354 -3.820 1.00 84.62 86 VAL A N 1
ATOM 660 C CA . VAL A 1 86 ? -2.923 1.815 -3.920 1.00 84.62 86 VAL A CA 1
ATOM 661 C C . VAL A 1 86 ? -2.435 1.842 -5.371 1.00 84.62 86 VAL A C 1
ATOM 663 O O . VAL A 1 86 ? -1.329 2.316 -5.628 1.00 84.62 86 VAL A O 1
ATOM 666 N N . ASP A 1 87 ? -3.269 1.415 -6.320 1.00 81.75 87 ASP A N 1
ATOM 667 C CA . ASP A 1 87 ? -2.965 1.461 -7.751 1.00 81.75 87 ASP A CA 1
ATOM 668 C C . ASP A 1 87 ? -2.703 2.911 -8.188 1.00 81.75 87 ASP A C 1
ATOM 670 O O . ASP A 1 87 ? -1.658 3.198 -8.760 1.00 81.75 87 ASP A O 1
ATOM 674 N N . ASP A 1 88 ? -3.574 3.862 -7.840 1.00 76.94 88 ASP A N 1
ATOM 675 C CA . ASP A 1 88 ? -3.396 5.281 -8.164 1.00 76.94 88 ASP A CA 1
ATOM 676 C C . ASP A 1 88 ? -2.105 5.854 -7.558 1.00 76.94 88 ASP A C 1
ATOM 678 O O . ASP A 1 88 ? -1.405 6.655 -8.192 1.00 76.94 88 ASP A O 1
ATOM 682 N N . LEU A 1 89 ? -1.766 5.461 -6.325 1.00 72.38 89 LEU A N 1
ATOM 683 C CA . LEU A 1 89 ? -0.523 5.844 -5.653 1.00 72.38 89 LEU A CA 1
ATOM 684 C C . LEU A 1 89 ? 0.709 5.429 -6.454 1.00 72.38 89 LEU A C 1
ATOM 686 O O . LEU A 1 89 ? 1.591 6.274 -6.656 1.00 72.38 89 LEU A O 1
ATOM 690 N N . LEU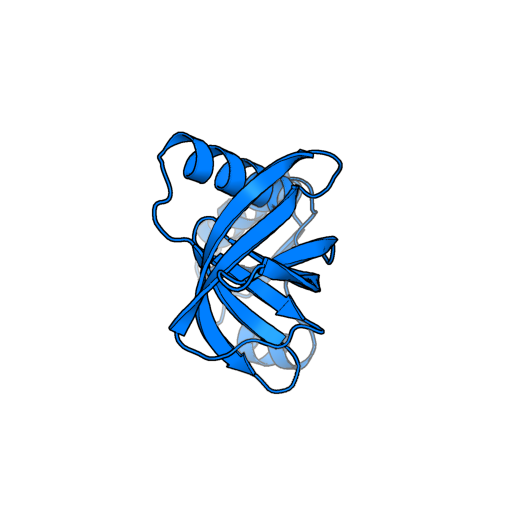 A 1 90 ? 0.728 4.181 -6.925 1.00 66.88 90 LEU A N 1
ATOM 691 C CA . LEU A 1 90 ? 1.814 3.594 -7.708 1.00 66.88 90 LEU A CA 1
ATOM 692 C C . LEU A 1 90 ? 1.845 4.135 -9.146 1.00 66.88 90 LEU A C 1
ATOM 694 O O . LEU A 1 90 ? 2.888 4.597 -9.600 1.00 66.88 90 LEU A O 1
ATOM 698 N N . LEU A 1 91 ? 0.700 4.170 -9.828 1.00 63.28 91 LEU A N 1
ATOM 699 C CA . LEU A 1 91 ? 0.571 4.525 -11.246 1.00 63.28 91 LEU A CA 1
ATOM 700 C C . LEU A 1 91 ? 0.865 5.999 -11.539 1.00 63.28 91 LEU A C 1
ATOM 702 O O . LEU A 1 91 ? 1.272 6.340 -12.644 1.00 63.28 91 LEU A O 1
ATOM 706 N N . ARG A 1 92 ? 0.697 6.905 -10.567 1.00 63.19 92 ARG A N 1
ATOM 707 C CA . ARG A 1 92 ? 1.033 8.331 -10.763 1.00 63.19 92 ARG A CA 1
ATOM 708 C C . ARG A 1 92 ? 2.448 8.706 -10.324 1.00 63.19 92 ARG A C 1
ATOM 710 O O . ARG A 1 92 ? 2.766 9.895 -10.298 1.00 63.19 92 ARG A O 1
ATOM 717 N N . ARG A 1 93 ? 3.294 7.742 -9.945 1.00 70.56 93 ARG A N 1
ATOM 718 C CA . ARG A 1 93 ? 4.720 7.995 -9.700 1.00 70.56 93 ARG A CA 1
ATOM 719 C C . ARG A 1 93 ? 5.525 7.449 -10.872 1.00 70.56 93 ARG A C 1
ATOM 721 O O . ARG A 1 93 ? 5.381 6.291 -11.244 1.00 70.56 93 ARG A O 1
ATOM 728 N N . LYS A 1 94 ? 6.411 8.271 -11.436 1.00 81.44 94 LYS A N 1
ATOM 729 C CA . LYS A 1 94 ? 7.470 7.766 -12.312 1.00 81.44 94 LYS A CA 1
ATOM 730 C C . LYS A 1 94 ? 8.368 6.863 -11.463 1.00 81.44 94 LYS A C 1
ATOM 732 O O . LYS A 1 94 ? 9.062 7.367 -10.584 1.00 81.44 94 LYS A O 1
ATOM 737 N N . LEU A 1 95 ? 8.271 5.553 -11.666 1.00 87.25 95 LEU A N 1
ATOM 738 C CA . LEU A 1 95 ? 9.110 4.558 -11.010 1.00 87.25 95 LEU A CA 1
ATOM 739 C C . LEU A 1 95 ? 10.403 4.406 -11.791 1.00 87.25 95 LEU A C 1
ATOM 741 O O . LEU A 1 95 ? 10.409 4.569 -13.009 1.00 87.25 95 LEU A O 1
ATOM 745 N N . TRP A 1 96 ? 11.474 4.062 -11.100 1.00 90.62 96 TRP A N 1
ATOM 746 C CA . TRP A 1 96 ? 12.688 3.576 -11.722 1.00 90.62 96 TRP A CA 1
ATOM 747 C C . TRP A 1 96 ? 12.738 2.053 -11.631 1.00 90.62 96 TRP A C 1
ATOM 749 O O . TRP A 1 96 ? 12.873 1.489 -10.546 1.00 90.62 96 TRP A O 1
ATOM 759 N N . ILE A 1 97 ? 12.577 1.391 -12.772 1.00 94.12 97 ILE A N 1
ATOM 760 C CA . ILE A 1 97 ? 12.429 -0.058 -12.887 1.00 94.12 97 ILE A CA 1
ATOM 761 C C . ILE A 1 97 ? 13.715 -0.639 -13.475 1.00 94.12 97 ILE A C 1
ATOM 763 O O . ILE A 1 97 ? 14.151 -0.233 -14.551 1.00 94.12 97 ILE A O 1
ATOM 767 N N . MET A 1 98 ? 14.314 -1.600 -12.777 1.00 95.88 98 MET A N 1
ATOM 768 C CA . MET A 1 98 ? 15.414 -2.403 -13.307 1.00 95.88 98 MET A CA 1
ATOM 769 C C . MET A 1 98 ? 14.852 -3.660 -13.972 1.00 95.88 98 MET A C 1
ATOM 771 O O . MET A 1 98 ? 14.071 -4.379 -13.355 1.00 95.88 98 MET A O 1
ATOM 775 N N . ILE A 1 99 ? 15.257 -3.929 -15.207 1.00 96.81 99 ILE A N 1
ATOM 776 C CA . ILE A 1 99 ? 14.858 -5.104 -15.984 1.00 96.81 99 ILE A CA 1
ATOM 777 C C . ILE A 1 99 ? 16.089 -5.992 -16.132 1.00 96.81 99 ILE A C 1
ATOM 779 O O . ILE A 1 99 ? 17.096 -5.549 -16.692 1.00 96.81 99 ILE A O 1
ATOM 783 N N . ILE A 1 100 ? 16.013 -7.213 -15.606 1.00 96.44 100 ILE A N 1
ATOM 784 C CA . ILE A 1 100 ? 17.083 -8.204 -15.674 1.00 96.44 100 ILE A CA 1
ATOM 785 C C . ILE A 1 100 ? 16.684 -9.269 -16.685 1.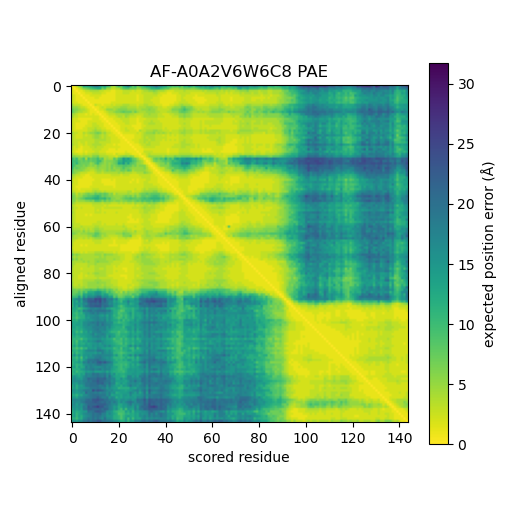00 96.44 100 ILE A C 1
ATOM 787 O O . ILE A 1 100 ? 15.893 -10.142 -16.365 1.00 96.44 100 ILE A O 1
ATOM 791 N N . GLU A 1 101 ? 17.202 -9.164 -17.904 1.00 97.00 101 GLU A N 1
ATOM 792 C CA . GLU A 1 101 ? 16.795 -10.019 -19.023 1.00 97.00 101 GLU A CA 1
ATOM 793 C C . GLU A 1 101 ? 17.952 -10.137 -20.024 1.00 97.00 101 GLU A C 1
ATOM 795 O O . GLU A 1 101 ? 18.501 -9.119 -20.466 1.00 97.00 101 GLU A O 1
ATOM 800 N N . ASP A 1 102 ? 18.359 -11.368 -20.342 1.00 95.25 102 ASP A N 1
ATOM 801 C CA . ASP A 1 102 ? 19.501 -11.645 -21.215 1.00 95.25 102 ASP A CA 1
ATOM 802 C C . ASP A 1 102 ? 19.118 -11.646 -22.702 1.00 95.25 102 ASP A C 1
ATOM 804 O O . ASP A 1 102 ? 19.969 -11.357 -23.557 1.00 95.25 102 ASP A O 1
ATOM 808 N N . ASP A 1 103 ? 17.838 -11.862 -23.015 1.00 97.19 103 ASP A N 1
ATOM 809 C CA . ASP A 1 103 ? 17.284 -11.644 -24.345 1.00 97.19 103 ASP A CA 1
ATOM 810 C C . ASP A 1 103 ? 17.052 -10.146 -24.615 1.00 97.19 103 ASP A C 1
ATOM 812 O O . ASP A 1 103 ? 16.194 -9.473 -24.040 1.00 97.19 103 ASP A O 1
ATOM 816 N N . ARG A 1 104 ? 17.812 -9.599 -25.567 1.00 94.31 104 ARG A N 1
ATOM 817 C CA . ARG A 1 104 ? 17.758 -8.171 -25.904 1.00 94.31 104 ARG A CA 1
ATOM 818 C C . ARG A 1 104 ? 16.400 -7.728 -26.459 1.00 94.31 104 ARG A C 1
ATOM 820 O O . ARG A 1 104 ? 16.022 -6.580 -26.222 1.00 94.31 104 ARG A O 1
ATOM 827 N N . GLU A 1 105 ? 15.704 -8.568 -27.222 1.00 96.69 105 GLU A N 1
ATOM 828 C CA . GLU A 1 105 ? 14.397 -8.199 -27.780 1.00 96.69 105 GLU A CA 1
ATOM 829 C C . GLU A 1 105 ? 13.349 -8.121 -26.670 1.00 96.69 105 GLU A C 1
ATOM 831 O O . GLU A 1 105 ? 12.601 -7.142 -26.603 1.00 96.69 105 GLU A O 1
ATOM 836 N N . VAL A 1 106 ? 13.354 -9.093 -25.755 1.00 96.50 106 VAL A N 1
ATOM 837 C CA . VAL A 1 106 ? 12.454 -9.107 -24.594 1.00 96.50 106 VAL A CA 1
ATOM 838 C C . VAL A 1 106 ? 12.750 -7.924 -23.671 1.00 96.50 106 VAL A C 1
ATOM 840 O O . VAL A 1 106 ? 11.836 -7.175 -23.318 1.00 96.50 106 VAL A O 1
ATOM 843 N N . ALA A 1 107 ? 14.025 -7.679 -23.358 1.00 96.12 107 ALA A N 1
ATOM 844 C CA . ALA A 1 107 ? 14.442 -6.561 -22.516 1.00 96.12 107 ALA A CA 1
ATOM 845 C C . ALA A 1 107 ? 14.015 -5.202 -23.094 1.00 96.12 107 ALA A C 1
ATOM 847 O O . ALA A 1 107 ? 13.497 -4.350 -22.368 1.00 96.12 107 ALA A O 1
ATOM 848 N N . SER A 1 108 ? 14.200 -5.003 -24.406 1.00 96.44 108 SER A N 1
ATOM 849 C CA . SER A 1 108 ? 13.802 -3.766 -25.089 1.00 96.44 108 SER A CA 1
ATOM 850 C C . SER A 1 108 ? 12.288 -3.582 -25.074 1.00 96.44 108 SER A C 1
ATOM 852 O O . SER A 1 108 ? 11.814 -2.497 -24.757 1.00 96.44 108 SER A O 1
ATOM 854 N N . PHE A 1 109 ? 11.523 -4.641 -25.357 1.00 97.06 109 PHE A N 1
ATOM 855 C CA . PHE A 1 109 ? 10.062 -4.588 -25.330 1.00 97.06 109 PHE A CA 1
ATOM 856 C C . PHE A 1 109 ? 9.523 -4.182 -23.950 1.00 97.06 109 PHE A C 1
ATOM 858 O O . PHE A 1 109 ? 8.614 -3.355 -23.844 1.00 97.06 109 PHE A O 1
ATOM 865 N N . LEU A 1 110 ? 10.096 -4.742 -22.884 1.00 96.44 110 LEU A N 1
ATOM 866 C CA . LEU A 1 110 ? 9.708 -4.434 -21.508 1.00 96.44 110 LEU A CA 1
ATOM 867 C C . LEU A 1 110 ? 10.080 -3.001 -21.110 1.00 96.44 110 LEU A C 1
ATOM 869 O O . LEU A 1 110 ? 9.281 -2.324 -20.457 1.00 96.44 110 LEU A O 1
ATOM 873 N N . ALA A 1 111 ? 11.258 -2.523 -21.521 1.00 95.69 111 ALA A N 1
ATOM 874 C CA . ALA A 1 111 ? 11.685 -1.148 -21.279 1.00 95.69 111 ALA A CA 1
ATOM 875 C C . ALA A 1 111 ? 10.782 -0.144 -22.008 1.00 95.69 111 ALA A C 1
ATOM 877 O O . ALA A 1 111 ? 10.260 0.769 -21.368 1.00 95.69 111 ALA A O 1
ATOM 878 N N . ASP A 1 112 ? 10.507 -0.370 -23.295 1.00 96.88 112 ASP A N 1
ATOM 879 C CA . ASP A 1 112 ? 9.604 0.466 -24.094 1.00 96.88 112 ASP A CA 1
ATOM 880 C C . ASP A 1 112 ? 8.202 0.516 -23.474 1.00 96.88 112 ASP A C 1
ATOM 882 O O . ASP A 1 112 ? 7.570 1.573 -23.406 1.00 96.88 112 ASP A O 1
ATOM 886 N N . TYR A 1 113 ? 7.706 -0.626 -22.983 1.00 94.25 113 TYR A N 1
ATOM 887 C CA . TYR A 1 113 ? 6.430 -0.686 -22.281 1.00 94.25 113 TYR A CA 1
ATOM 888 C C . TYR A 1 113 ? 6.448 0.156 -20.998 1.00 94.25 113 TYR A C 1
ATOM 890 O O . TYR A 1 113 ? 5.555 0.980 -20.804 1.00 94.25 113 TYR A O 1
ATOM 898 N N . ALA A 1 114 ? 7.459 -0.010 -20.140 1.00 91.69 114 ALA A N 1
ATOM 899 C CA . ALA A 1 114 ? 7.587 0.743 -18.893 1.00 91.69 114 ALA A CA 1
ATOM 900 C C . ALA A 1 114 ? 7.688 2.259 -19.138 1.00 91.69 114 ALA A C 1
ATOM 902 O O . ALA A 1 11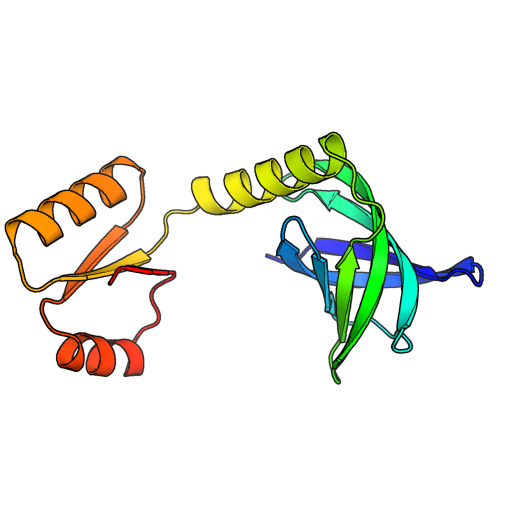4 ? 7.027 3.046 -18.456 1.00 91.69 114 ALA A O 1
ATOM 903 N N . GLU A 1 115 ? 8.471 2.672 -20.133 1.00 93.00 115 GLU A N 1
ATOM 904 C CA . GLU A 1 115 ? 8.626 4.077 -20.511 1.00 93.00 115 GLU A CA 1
ATOM 905 C C . GLU A 1 115 ? 7.339 4.671 -21.085 1.00 93.00 115 GLU A C 1
ATOM 907 O O . GLU A 1 115 ? 6.970 5.797 -20.738 1.00 93.00 115 GLU A O 1
ATOM 912 N N . ARG A 1 116 ? 6.599 3.901 -21.894 1.00 91.62 116 ARG A N 1
ATOM 913 C CA . ARG A 1 116 ? 5.287 4.300 -22.425 1.00 91.62 116 ARG A CA 1
ATOM 914 C C . ARG A 1 116 ? 4.251 4.514 -21.321 1.00 91.62 116 ARG A C 1
ATOM 916 O O . ARG A 1 116 ? 3.422 5.413 -21.446 1.00 91.62 116 ARG A O 1
ATOM 923 N N . GLU A 1 117 ? 4.311 3.738 -20.242 1.00 88.62 117 GLU A N 1
ATOM 924 C CA . GLU A 1 117 ? 3.471 3.926 -19.048 1.00 88.62 117 GLU A CA 1
ATOM 925 C C . GLU A 1 117 ? 3.995 5.045 -18.115 1.00 88.62 117 GLU A C 1
ATOM 927 O O . GLU A 1 117 ? 3.405 5.332 -17.075 1.00 88.62 117 GLU A O 1
ATOM 932 N N . GLY A 1 118 ? 5.078 5.739 -18.493 1.00 88.31 118 GLY A N 1
ATOM 933 C CA . GLY A 1 118 ? 5.600 6.910 -17.784 1.00 88.31 118 GLY A CA 1
ATOM 934 C C . GLY A 1 118 ? 6.642 6.599 -16.707 1.00 88.31 118 GLY A C 1
ATOM 935 O O . GLY A 1 118 ? 6.973 7.478 -15.902 1.00 88.31 118 GLY A O 1
ATOM 936 N N . HIS A 1 119 ? 7.177 5.380 -16.676 1.00 90.56 119 HIS A N 1
ATOM 937 C CA . HIS A 1 119 ? 8.263 4.969 -15.787 1.00 90.56 119 HIS A CA 1
ATOM 938 C C . HIS A 1 119 ? 9.642 5.157 -16.458 1.00 90.56 119 HIS A C 1
ATOM 940 O O . HIS A 1 119 ? 9.741 5.512 -17.627 1.00 90.56 119 HIS A O 1
ATOM 946 N N . ALA A 1 120 ? 10.731 5.027 -15.704 1.00 92.31 120 ALA A N 1
ATOM 947 C CA . ALA A 1 120 ? 12.098 4.958 -16.224 1.00 92.31 120 ALA A CA 1
ATOM 948 C C . ALA A 1 120 ? 12.582 3.509 -16.169 1.00 92.31 120 ALA A C 1
ATOM 950 O O . ALA A 1 120 ? 12.360 2.845 -15.157 1.00 92.31 120 ALA A O 1
ATOM 951 N N . ALA A 1 121 ? 13.277 3.047 -17.206 1.00 95.19 121 ALA A N 1
ATOM 952 C CA . ALA A 1 121 ? 13.808 1.692 -17.277 1.00 95.19 121 ALA A CA 1
ATOM 953 C C . ALA A 1 121 ? 15.347 1.678 -17.268 1.00 95.19 121 ALA A C 1
ATOM 955 O O . ALA A 1 121 ? 16.000 2.547 -17.845 1.00 95.19 121 ALA A O 1
ATOM 956 N N . LEU A 1 122 ? 15.929 0.675 -16.612 1.00 95.38 122 LEU A N 1
ATOM 957 C CA . LEU A 1 122 ? 17.347 0.325 -16.684 1.00 95.38 122 LEU A CA 1
ATOM 958 C C . LEU A 1 122 ? 17.455 -1.159 -17.031 1.00 95.38 122 LEU A C 1
ATOM 960 O O . LEU A 1 122 ? 17.029 -2.000 -16.245 1.00 95.38 122 LEU A O 1
ATOM 964 N N . ILE A 1 123 ? 18.037 -1.481 -18.184 1.00 96.62 123 ILE A N 1
ATOM 965 C CA . ILE A 1 123 ? 18.257 -2.868 -18.607 1.00 96.62 123 ILE A CA 1
ATOM 966 C C . ILE A 1 123 ? 19.626 -3.337 -18.111 1.00 96.62 123 ILE A C 1
ATOM 968 O O . ILE A 1 123 ? 20.639 -2.685 -18.373 1.00 96.62 123 ILE A O 1
ATOM 972 N N . ILE A 1 124 ? 19.664 -4.493 -17.453 1.00 96.00 124 ILE A N 1
ATOM 973 C CA . ILE A 1 124 ? 20.895 -5.202 -17.102 1.00 96.00 124 ILE A CA 1
ATOM 974 C C . ILE A 1 124 ? 20.756 -6.657 -17.546 1.00 96.00 124 ILE A C 1
ATOM 976 O O . ILE A 1 124 ? 19.879 -7.365 -17.084 1.00 96.00 124 ILE A O 1
ATOM 980 N N . ALA A 1 125 ? 21.636 -7.137 -18.423 1.00 93.62 125 ALA A N 1
ATOM 981 C CA . ALA A 1 125 ? 21.461 -8.460 -19.029 1.00 93.62 125 ALA A CA 1
ATOM 982 C C . ALA A 1 125 ? 21.756 -9.643 -18.090 1.00 93.62 125 ALA A C 1
ATOM 984 O O . ALA A 1 125 ? 21.429 -10.780 -18.406 1.00 93.62 125 ALA A O 1
ATOM 985 N N . ARG A 1 126 ? 22.445 -9.408 -16.968 1.00 94.50 126 ARG A N 1
ATOM 986 C CA . ARG A 1 126 ? 22.912 -10.467 -16.068 1.00 94.50 126 ARG A CA 1
ATOM 987 C C . ARG A 1 126 ? 22.575 -10.179 -14.620 1.00 94.50 126 ARG A C 1
ATOM 989 O O . ARG A 1 126 ? 22.771 -9.066 -14.135 1.00 94.50 126 ARG A O 1
ATOM 996 N N . ALA A 1 127 ? 22.145 -11.219 -13.914 1.00 89.88 127 ALA A N 1
ATOM 997 C CA . ALA A 1 127 ? 21.816 -11.139 -12.498 1.00 89.88 127 ALA A CA 1
ATOM 998 C C . ALA A 1 127 ? 23.024 -10.720 -11.642 1.00 89.88 127 ALA A C 1
ATOM 1000 O O . ALA A 1 127 ? 22.858 -9.996 -10.663 1.00 89.88 127 ALA A O 1
ATOM 1001 N N . GLU A 1 128 ? 24.242 -11.121 -12.015 1.00 93.81 128 GLU A N 1
ATOM 1002 C CA . GLU A 1 128 ? 25.470 -10.750 -11.305 1.00 93.81 128 GLU A CA 1
ATOM 1003 C C . GLU A 1 128 ? 25.759 -9.248 -11.409 1.00 93.81 128 GLU A C 1
ATOM 1005 O O . GLU A 1 128 ? 26.061 -8.600 -10.403 1.00 93.81 128 GLU A O 1
ATOM 1010 N N . ASP A 1 129 ? 25.610 -8.683 -12.608 1.00 93.81 129 ASP A N 1
ATOM 1011 C CA . ASP A 1 129 ? 25.792 -7.251 -12.853 1.00 93.81 129 ASP A CA 1
ATOM 1012 C C . ASP A 1 129 ? 24.704 -6.440 -12.136 1.00 93.81 129 ASP A C 1
ATOM 1014 O O . ASP A 1 129 ? 24.973 -5.387 -11.554 1.00 93.81 129 ASP A O 1
ATOM 1018 N N . ALA A 1 130 ? 23.477 -6.964 -12.104 1.00 92.38 130 ALA A N 1
ATOM 1019 C CA . ALA A 1 130 ? 22.370 -6.346 -11.390 1.00 92.38 130 ALA A CA 1
ATOM 1020 C C . ALA A 1 130 ? 22.591 -6.366 -9.875 1.00 92.38 130 ALA A C 1
ATOM 1022 O O . ALA A 1 130 ? 22.358 -5.367 -9.195 1.00 92.38 130 ALA A O 1
ATOM 1023 N N . LEU A 1 131 ? 23.114 -7.467 -9.333 1.00 92.00 131 LEU A N 1
ATOM 1024 C CA . LEU A 1 131 ? 23.467 -7.559 -7.921 1.00 92.00 131 LEU A CA 1
ATOM 1025 C C . LEU A 1 131 ? 24.572 -6.557 -7.552 1.00 92.00 131 LEU A C 1
ATOM 1027 O O . LEU A 1 131 ? 24.482 -5.902 -6.512 1.00 92.00 131 LEU A O 1
ATOM 1031 N N . ALA A 1 132 ? 25.583 -6.392 -8.412 1.00 92.81 132 ALA A N 1
ATOM 1032 C CA . ALA A 1 132 ? 26.613 -5.371 -8.234 1.00 92.81 132 ALA A CA 1
ATOM 1033 C C . ALA A 1 132 ? 26.017 -3.953 -8.266 1.00 92.81 132 ALA A C 1
ATOM 1035 O O . ALA A 1 132 ? 26.375 -3.108 -7.441 1.00 92.81 132 ALA A O 1
ATOM 1036 N N . TYR A 1 133 ? 25.061 -3.697 -9.160 1.00 90.31 133 TYR A N 1
ATOM 1037 C CA . TYR A 1 133 ? 24.349 -2.424 -9.239 1.00 90.31 133 TYR A CA 1
ATOM 1038 C C . TYR A 1 133 ? 23.561 -2.107 -7.958 1.00 90.31 133 TYR A C 1
ATOM 1040 O O . TYR A 1 133 ? 23.683 -1.009 -7.415 1.00 90.31 133 TYR A O 1
ATOM 1048 N N . LEU A 1 134 ? 22.824 -3.087 -7.420 1.00 90.50 134 LEU A N 1
ATOM 1049 C CA . LEU A 1 134 ? 21.992 -2.935 -6.214 1.00 90.50 134 LEU A CA 1
ATOM 1050 C C . LEU A 1 134 ? 22.785 -2.582 -4.945 1.00 90.50 134 LEU A C 1
ATOM 1052 O O . LEU A 1 134 ? 22.209 -2.132 -3.952 1.00 90.50 134 LEU A O 1
ATOM 1056 N N . SER A 1 135 ? 24.105 -2.789 -4.959 1.00 87.25 135 SER A N 1
ATOM 1057 C CA . SER A 1 135 ? 24.986 -2.351 -3.871 1.00 87.25 135 SER A CA 1
ATOM 1058 C C . SER A 1 135 ? 25.223 -0.833 -3.845 1.00 87.25 135 SER A C 1
ATOM 1060 O O . SER A 1 135 ? 25.580 -0.301 -2.794 1.00 87.25 135 SER A O 1
ATOM 1062 N N . HIS A 1 136 ? 24.986 -0.144 -4.965 1.00 85.44 136 HIS A N 1
ATOM 1063 C CA . HIS A 1 136 ? 25.193 1.297 -5.125 1.00 85.44 136 HIS A CA 1
ATOM 1064 C C . HIS A 1 136 ? 23.870 2.068 -5.123 1.00 85.44 136 HIS A C 1
ATOM 1066 O O . HIS A 1 136 ? 23.733 3.040 -4.384 1.00 85.44 136 HIS A O 1
ATOM 1072 N N . ASP A 1 137 ? 22.888 1.600 -5.897 1.00 87.50 137 ASP A N 1
ATOM 1073 C CA . ASP 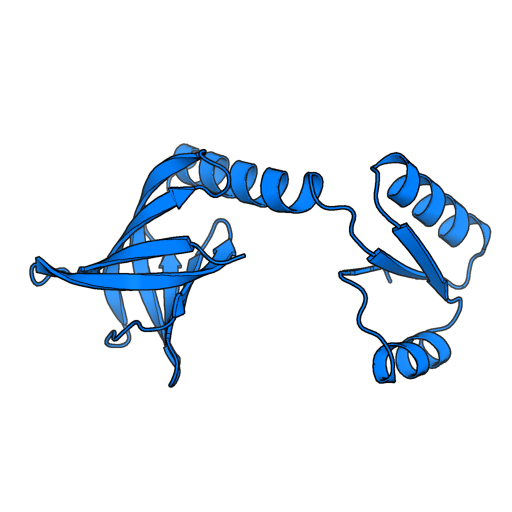A 1 137 ? 21.604 2.273 -6.102 1.00 87.50 137 ASP A CA 1
ATOM 1074 C C . ASP A 1 137 ? 20.422 1.322 -5.879 1.00 87.50 137 ASP A C 1
ATOM 1076 O O . ASP A 1 137 ? 20.529 0.108 -6.053 1.00 87.50 137 ASP A O 1
ATOM 1080 N N . ARG A 1 138 ? 19.260 1.873 -5.501 1.00 84.81 138 ARG A N 1
ATOM 1081 C CA . ARG A 1 138 ? 18.030 1.097 -5.279 1.00 84.81 138 ARG A CA 1
ATOM 1082 C C . ARG A 1 138 ? 16.934 1.511 -6.266 1.00 84.81 138 ARG A C 1
ATOM 1084 O O . ARG A 1 138 ? 16.337 2.568 -6.053 1.00 84.81 138 ARG A O 1
ATOM 1091 N N . PRO A 1 139 ? 16.644 0.703 -7.306 1.00 90.25 139 PRO A N 1
ATOM 1092 C CA . PRO A 1 139 ? 15.466 0.921 -8.136 1.00 90.25 139 PRO A CA 1
ATOM 1093 C C . PRO A 1 139 ? 14.195 0.747 -7.292 1.00 90.25 139 PRO A C 1
ATOM 1095 O O . PRO A 1 139 ? 14.201 0.074 -6.258 1.00 90.25 139 PRO A O 1
ATOM 1098 N N . ASP A 1 140 ? 13.090 1.339 -7.739 1.00 87.75 140 ASP A N 1
ATOM 1099 C CA . ASP A 1 140 ? 11.789 1.196 -7.081 1.00 87.75 140 ASP A CA 1
ATOM 1100 C C . ASP A 1 140 ? 11.198 -0.212 -7.270 1.00 87.75 140 ASP A C 1
ATOM 1102 O O . ASP A 1 140 ? 10.417 -0.673 -6.437 1.00 87.75 140 ASP A O 1
ATOM 1106 N N . ALA A 1 141 ? 11.550 -0.883 -8.372 1.00 89.75 141 ALA A N 1
ATOM 1107 C CA . ALA A 1 141 ? 11.102 -2.228 -8.713 1.00 89.75 141 ALA A CA 1
ATOM 1108 C C . ALA A 1 141 ? 12.146 -2.973 -9.559 1.00 89.75 141 ALA A C 1
ATOM 1110 O O . ALA A 1 141 ? 12.946 -2.355 -10.265 1.00 89.75 141 ALA A O 1
ATOM 1111 N N . ILE A 1 142 ? 12.104 -4.305 -9.503 1.00 92.94 142 ILE A N 1
ATOM 1112 C CA . ILE A 1 142 ? 12.940 -5.200 -10.308 1.00 92.94 142 ILE A CA 1
ATOM 1113 C C . ILE A 1 142 ? 12.018 -6.162 -11.056 1.00 92.94 142 ILE A C 1
ATOM 1115 O O . ILE A 1 142 ? 11.136 -6.767 -10.443 1.00 92.94 142 ILE A O 1
ATOM 1119 N N . LEU A 1 143 ? 12.233 -6.289 -12.360 1.00 91.00 143 LEU A N 1
ATOM 1120 C CA . LEU A 1 143 ? 11.623 -7.294 -13.219 1.00 91.00 143 LEU A CA 1
ATOM 1121 C C . LEU A 1 143 ? 12.695 -8.330 -13.585 1.00 91.00 143 LEU A C 1
ATOM 1123 O O . LEU A 1 143 ? 13.809 -7.941 -13.939 1.00 91.00 143 LEU A O 1
ATOM 1127 N N . LEU A 1 144 ? 12.357 -9.612 -13.445 1.00 87.38 144 LEU A N 1
ATOM 1128 C CA . LEU A 1 144 ? 13.222 -10.772 -13.682 1.00 87.38 144 LEU A CA 1
ATOM 1129 C C . LEU A 1 144 ? 12.662 -11.639 -14.806 1.00 87.38 144 LEU A C 1
ATOM 1131 O O . LEU A 1 144 ? 11.419 -11.599 -14.979 1.00 87.38 144 LEU A O 1
#